Protein AF-A0A6P8J4V9-F1 (afdb_monomer)

Structure (mmCIF, N/CA/C/O backbone):
data_AF-A0A6P8J4V9-F1
#
_entry.id   AF-A0A6P8J4V9-F1
#
loop_
_atom_site.group_PDB
_atom_site.id
_atom_site.type_symbol
_atom_site.label_atom_id
_atom_site.label_alt_id
_atom_site.label_comp_id
_atom_site.label_asym_id
_atom_site.label_entity_id
_atom_site.label_seq_id
_atom_site.pdbx_PDB_ins_code
_atom_site.Cartn_x
_atom_site.Cartn_y
_atom_site.Cartn_z
_atom_site.occupancy
_atom_site.B_iso_or_equiv
_atom_site.auth_seq_id
_atom_site.auth_comp_id
_atom_site.auth_asym_id
_atom_site.auth_atom_id
_atom_site.pdbx_PDB_model_num
ATOM 1 N N . MET A 1 1 ? -13.349 6.737 -12.114 1.00 79.94 1 MET A N 1
ATOM 2 C CA . MET A 1 1 ? -12.744 5.686 -11.264 1.00 79.94 1 MET A CA 1
ATOM 3 C C . MET A 1 1 ? -12.509 6.189 -9.837 1.00 79.94 1 MET A C 1
ATOM 5 O O . MET A 1 1 ? -13.132 5.657 -8.925 1.00 79.94 1 MET A O 1
ATOM 9 N N . TRP A 1 2 ? -11.746 7.274 -9.652 1.00 88.50 2 TRP A N 1
ATOM 10 C CA . TRP A 1 2 ? -11.386 7.856 -8.345 1.00 88.50 2 TRP A CA 1
ATOM 11 C C . TRP A 1 2 ? -12.549 8.157 -7.395 1.00 88.50 2 TRP A C 1
ATOM 13 O O . TRP A 1 2 ? -12.466 7.834 -6.218 1.00 88.50 2 TRP A O 1
ATOM 23 N N . ARG A 1 3 ? -13.685 8.659 -7.902 1.00 89.50 3 ARG A N 1
ATOM 24 C CA . ARG A 1 3 ? -14.893 8.910 -7.090 1.00 89.50 3 ARG A CA 1
ATOM 25 C C . ARG A 1 3 ? -15.365 7.683 -6.295 1.00 89.50 3 ARG A C 1
ATOM 27 O O . ARG A 1 3 ? -15.733 7.822 -5.135 1.00 89.50 3 ARG A O 1
ATOM 34 N N . LYS A 1 4 ? -15.355 6.490 -6.908 1.00 90.00 4 LYS A N 1
ATOM 35 C CA . LYS A 1 4 ? -15.774 5.248 -6.234 1.00 90.00 4 LYS A CA 1
ATOM 36 C C . LYS A 1 4 ? -14.767 4.848 -5.157 1.00 90.00 4 LYS A C 1
ATOM 38 O O . LYS A 1 4 ? -15.170 4.568 -4.036 1.00 90.00 4 LYS A O 1
ATOM 43 N N . LEU A 1 5 ? -13.473 4.884 -5.484 1.00 88.38 5 LEU A N 1
ATOM 44 C CA . LEU A 1 5 ? -12.404 4.548 -4.542 1.00 88.38 5 LEU A CA 1
ATOM 45 C C . LEU A 1 5 ? -12.406 5.496 -3.335 1.00 88.38 5 LEU A C 1
ATOM 47 O O . LEU A 1 5 ? -12.353 5.036 -2.201 1.00 88.38 5 LEU A O 1
ATOM 51 N N . ARG A 1 6 ? -12.578 6.801 -3.575 1.00 89.44 6 ARG A N 1
ATOM 52 C CA . ARG A 1 6 ? -12.724 7.816 -2.526 1.00 89.44 6 ARG A CA 1
ATOM 53 C C . ARG A 1 6 ? -13.935 7.548 -1.642 1.00 89.44 6 ARG A C 1
ATOM 55 O O . ARG A 1 6 ? -13.803 7.554 -0.427 1.00 89.44 6 ARG A O 1
ATOM 62 N N . SER A 1 7 ? -15.090 7.252 -2.239 1.00 90.19 7 SER A N 1
ATOM 63 C CA . SER A 1 7 ? -16.304 6.918 -1.487 1.00 90.19 7 SER A CA 1
ATOM 64 C C . SER A 1 7 ? -16.106 5.712 -0.566 1.00 90.19 7 SER A C 1
ATOM 66 O O . SER A 1 7 ? -16.567 5.746 0.571 1.00 90.19 7 SER A O 1
ATOM 68 N N . VAL A 1 8 ? -15.435 4.659 -1.045 1.00 89.75 8 VAL A N 1
ATOM 69 C CA . VAL A 1 8 ? -15.139 3.466 -0.237 1.00 89.75 8 VAL A CA 1
ATOM 70 C C . VAL A 1 8 ? -14.150 3.807 0.871 1.00 89.75 8 VAL A C 1
ATOM 72 O O . VAL A 1 8 ? -14.443 3.541 2.033 1.00 89.75 8 VAL A O 1
ATOM 75 N N . TYR A 1 9 ? -13.026 4.445 0.535 1.00 88.31 9 TYR A N 1
ATOM 76 C CA . TYR A 1 9 ? -12.002 4.821 1.509 1.00 88.31 9 TYR A CA 1
ATOM 77 C C . TYR A 1 9 ? -12.596 5.670 2.640 1.00 88.31 9 TYR A C 1
ATOM 79 O O . TYR A 1 9 ? -12.481 5.299 3.802 1.00 88.31 9 TYR A O 1
ATOM 87 N N . THR A 1 10 ? -13.335 6.734 2.306 1.00 88.44 10 THR A N 1
ATOM 88 C CA . THR A 1 10 ? -13.993 7.600 3.295 1.00 88.44 10 THR A CA 1
ATOM 89 C C . THR A 1 10 ? -15.018 6.849 4.148 1.00 88.44 10 THR A C 1
ATOM 91 O O . THR A 1 10 ? -15.082 7.067 5.354 1.00 88.44 10 THR A O 1
ATOM 94 N N . ALA A 1 11 ? -15.814 5.948 3.564 1.00 91.00 11 ALA A N 1
ATOM 95 C CA . ALA A 1 11 ? -16.787 5.168 4.329 1.00 91.00 11 ALA A CA 1
ATOM 96 C C . ALA A 1 11 ? -16.116 4.229 5.347 1.00 91.00 11 ALA A C 1
ATOM 98 O O . ALA A 1 11 ? -16.629 4.061 6.453 1.00 91.00 11 ALA A O 1
ATOM 99 N N . VAL A 1 12 ? -14.975 3.638 4.984 1.00 89.06 12 VAL A N 1
ATOM 100 C CA . VAL A 1 12 ? -14.186 2.761 5.862 1.00 89.06 12 VAL A CA 1
ATOM 101 C C . VAL A 1 12 ? -13.524 3.578 6.975 1.00 89.06 12 VAL A C 1
ATOM 103 O O . VAL A 1 12 ? -13.714 3.266 8.152 1.00 89.06 12 VAL A O 1
ATOM 106 N N . THR A 1 13 ? -12.847 4.678 6.634 1.00 87.00 13 THR A N 1
ATOM 107 C CA . THR A 1 13 ? -12.169 5.527 7.625 1.00 87.00 13 THR A CA 1
ATOM 108 C C . THR A 1 13 ? -13.145 6.194 8.592 1.00 87.00 13 THR A C 1
ATOM 110 O O . THR A 1 13 ? -12.861 6.265 9.783 1.00 87.00 13 THR A O 1
ATOM 113 N N . ASN A 1 14 ? -14.328 6.618 8.129 1.00 89.62 14 ASN A N 1
ATOM 114 C CA . ASN A 1 14 ? -15.360 7.210 8.994 1.00 89.62 14 ASN A CA 1
ATOM 115 C C . ASN A 1 14 ? -15.936 6.211 10.008 1.00 89.62 14 ASN A C 1
ATOM 117 O O . ASN A 1 14 ? -16.496 6.619 11.020 1.00 89.62 14 ASN A O 1
ATOM 121 N N . ARG A 1 15 ? -15.801 4.904 9.752 1.00 89.62 15 ARG A N 1
ATOM 122 C CA . ARG A 1 15 ? -16.160 3.839 10.702 1.00 89.62 15 ARG A CA 1
ATOM 123 C C . ARG A 1 15 ? -15.015 3.498 11.664 1.00 89.62 15 ARG A C 1
ATOM 125 O O . ARG A 1 15 ? -15.127 2.537 12.420 1.00 89.62 15 ARG A O 1
ATOM 132 N N . GLY A 1 16 ? -13.912 4.247 11.616 1.00 84.94 16 GLY A N 1
ATOM 133 C CA . GLY A 1 16 ? -12.703 3.987 12.395 1.00 84.94 16 GLY A CA 1
ATOM 134 C C . GLY A 1 16 ? -11.936 2.747 11.939 1.00 84.94 16 GLY A C 1
ATOM 135 O O . GLY A 1 16 ? -11.030 2.311 12.640 1.00 84.94 16 GLY A O 1
ATOM 136 N N . ILE A 1 17 ? -12.288 2.159 10.792 1.00 85.75 17 ILE A N 1
ATOM 137 C CA . ILE A 1 17 ? -11.615 0.969 10.277 1.00 85.75 17 ILE A CA 1
ATOM 138 C C . ILE A 1 17 ? -10.332 1.425 9.568 1.00 85.75 17 ILE A C 1
ATOM 140 O O . ILE A 1 17 ? -10.407 2.253 8.654 1.00 85.75 17 ILE A O 1
ATOM 144 N N . PRO A 1 18 ? -9.155 0.898 9.939 1.00 81.69 18 PRO A N 1
ATOM 145 C CA . PRO A 1 18 ? -7.923 1.223 9.238 1.00 81.69 18 PRO A CA 1
ATOM 146 C C . PRO A 1 18 ? -7.950 0.711 7.791 1.00 81.69 18 PRO A C 1
ATOM 148 O O . PRO A 1 18 ? -8.173 -0.474 7.549 1.00 81.69 18 PRO A O 1
ATOM 151 N N . ALA A 1 19 ? -7.691 1.593 6.824 1.00 84.75 19 ALA A N 1
ATOM 152 C CA . ALA A 1 19 ? -7.644 1.255 5.403 1.00 84.75 19 ALA A CA 1
ATOM 153 C C . ALA A 1 19 ? -6.217 1.394 4.859 1.0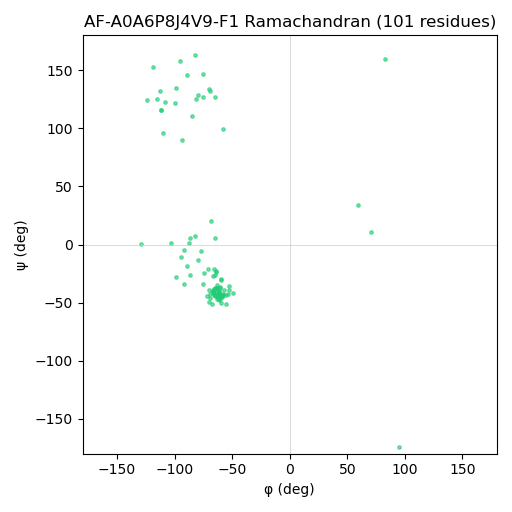0 84.75 19 ALA A C 1
ATOM 155 O O . ALA A 1 19 ? -5.565 2.411 5.084 1.00 84.75 19 ALA A O 1
ATOM 156 N N . LYS A 1 20 ? -5.742 0.386 4.118 1.00 86.62 20 LYS A N 1
ATOM 157 C CA . LYS A 1 20 ? -4.455 0.400 3.404 1.00 86.62 20 LYS A CA 1
ATOM 158 C C . LYS A 1 20 ? -4.686 0.249 1.901 1.00 86.62 20 LYS A C 1
ATOM 160 O O . LYS A 1 20 ? -5.684 -0.330 1.477 1.00 86.62 20 LYS A O 1
ATOM 165 N N . ILE A 1 21 ? -3.771 0.780 1.099 1.00 88.50 21 ILE A N 1
ATOM 166 C CA . ILE A 1 21 ? -3.847 0.790 -0.363 1.00 88.50 21 ILE A CA 1
ATOM 167 C C . ILE A 1 21 ? -2.706 -0.058 -0.914 1.00 88.50 21 ILE A C 1
ATOM 169 O O . ILE A 1 21 ? -1.537 0.200 -0.635 1.00 88.50 21 ILE A O 1
ATOM 173 N N . LEU A 1 22 ? -3.047 -1.044 -1.739 1.00 88.06 22 LEU A N 1
ATOM 174 C CA . LEU A 1 22 ? -2.076 -1.884 -2.430 1.00 88.06 22 LEU A CA 1
ATOM 175 C C . LEU A 1 22 ? -1.909 -1.386 -3.868 1.00 88.06 22 LEU A C 1
ATOM 177 O O . LEU A 1 22 ? -2.883 -1.310 -4.621 1.00 88.06 22 LEU A O 1
ATOM 181 N N . LEU A 1 23 ? -0.682 -1.033 -4.250 1.00 87.75 23 LEU A N 1
ATOM 182 C CA . LEU A 1 23 ? -0.336 -0.619 -5.610 1.00 87.75 23 LEU A CA 1
ATOM 183 C C . LEU A 1 23 ? 0.148 -1.848 -6.374 1.00 87.75 23 LEU A C 1
ATOM 185 O O . LEU A 1 23 ? 1.326 -2.187 -6.335 1.00 87.75 23 LEU A O 1
ATOM 189 N N . MET A 1 24 ? -0.785 -2.534 -7.022 1.00 83.75 24 MET A N 1
ATOM 190 C CA . MET A 1 24 ? -0.499 -3.733 -7.812 1.00 83.75 24 MET A CA 1
ATOM 191 C C . MET A 1 24 ? -0.005 -3.381 -9.218 1.00 83.75 24 MET A C 1
ATOM 193 O O . MET A 1 24 ? -0.249 -2.276 -9.709 1.00 83.75 24 MET A O 1
ATOM 197 N N . LYS A 1 25 ? 0.612 -4.361 -9.893 1.00 77.75 25 LYS A N 1
ATOM 198 C CA . LYS A 1 25 ? 1.161 -4.232 -11.259 1.00 77.75 25 LYS A CA 1
ATOM 199 C C . LYS A 1 25 ? 2.233 -3.148 -11.381 1.00 77.75 25 LYS A C 1
ATOM 201 O O . LYS A 1 25 ? 2.308 -2.449 -12.394 1.00 77.75 25 LYS A O 1
ATOM 206 N N . ILE A 1 26 ? 3.030 -2.947 -10.331 1.00 78.75 26 ILE A N 1
ATOM 207 C CA . ILE A 1 26 ? 4.047 -1.892 -10.347 1.00 78.75 26 ILE A CA 1
ATOM 208 C C . ILE A 1 26 ? 5.218 -2.211 -11.285 1.00 78.75 26 ILE A C 1
ATOM 210 O O . ILE A 1 26 ? 5.877 -1.299 -11.783 1.00 78.75 26 ILE A O 1
ATOM 214 N N . ASP A 1 27 ? 5.395 -3.492 -11.598 1.00 74.94 27 ASP A N 1
ATOM 215 C CA . ASP A 1 27 ? 6.223 -4.035 -12.677 1.00 74.94 27 ASP A CA 1
ATOM 216 C C . ASP A 1 27 ? 5.960 -3.343 -14.027 1.00 74.94 27 ASP A C 1
ATOM 218 O O . ASP A 1 27 ? 6.910 -2.922 -14.681 1.00 74.94 27 ASP A O 1
ATOM 222 N N . LEU A 1 28 ? 4.701 -3.060 -14.390 1.00 75.38 28 LEU A N 1
ATOM 223 C CA . LEU A 1 28 ? 4.372 -2.341 -15.636 1.00 75.38 28 LEU A CA 1
ATOM 224 C C . LEU A 1 28 ? 4.908 -0.900 -15.682 1.00 75.38 28 LEU A C 1
ATOM 226 O O . LEU A 1 28 ? 5.058 -0.316 -16.754 1.00 75.38 28 LEU A O 1
ATOM 230 N N . VAL A 1 29 ? 5.157 -0.295 -14.521 1.00 75.19 29 VAL A N 1
ATOM 231 C CA . VAL A 1 29 ? 5.642 1.088 -14.400 1.00 75.19 29 VAL A CA 1
ATOM 232 C C . VAL A 1 29 ? 7.174 1.132 -14.347 1.00 75.19 29 VAL A C 1
ATOM 234 O O . VAL A 1 29 ? 7.799 2.086 -14.833 1.00 75.19 29 VAL A O 1
ATOM 237 N N . LEU A 1 30 ? 7.779 0.111 -13.743 1.00 74.31 30 LEU A N 1
ATOM 238 C CA . LEU A 1 30 ? 9.198 0.047 -13.405 1.00 74.31 30 LEU A CA 1
ATOM 239 C C . LEU A 1 30 ? 10.042 -0.750 -14.407 1.00 74.31 30 LEU A C 1
ATOM 241 O O . LEU A 1 30 ? 11.204 -0.400 -14.605 1.00 74.31 30 LEU A O 1
ATOM 245 N N . GLY A 1 31 ? 9.444 -1.724 -15.094 1.00 68.31 31 GLY A N 1
ATOM 246 C CA . GLY A 1 31 ? 10.155 -2.767 -15.831 1.00 68.31 31 GLY A CA 1
ATOM 247 C C . GLY A 1 31 ? 10.587 -3.915 -14.910 1.00 68.31 31 GLY A C 1
ATOM 248 O O . GLY A 1 31 ? 10.690 -3.745 -13.694 1.00 68.31 31 GLY A O 1
ATOM 249 N N . ASP A 1 32 ? 10.849 -5.087 -15.492 1.00 67.19 32 ASP A N 1
ATOM 250 C CA . ASP A 1 32 ? 11.055 -6.336 -14.736 1.00 67.19 32 ASP A CA 1
ATOM 251 C C . ASP A 1 32 ? 12.311 -6.325 -13.844 1.00 67.19 32 ASP A C 1
ATOM 253 O O . ASP A 1 32 ? 12.336 -6.971 -12.794 1.00 67.19 32 ASP A O 1
ATOM 257 N N . ASN A 1 33 ? 13.316 -5.521 -14.211 1.00 67.44 33 ASN A N 1
ATOM 258 C CA . ASN A 1 33 ? 14.656 -5.517 -13.611 1.00 67.44 33 ASN A CA 1
ATOM 259 C C . ASN A 1 33 ? 14.817 -4.619 -12.370 1.00 67.44 33 ASN A C 1
ATOM 261 O O . ASN A 1 33 ? 15.924 -4.508 -11.844 1.00 67.44 33 ASN A O 1
ATOM 265 N N . GLU A 1 34 ? 13.768 -3.932 -11.910 1.00 7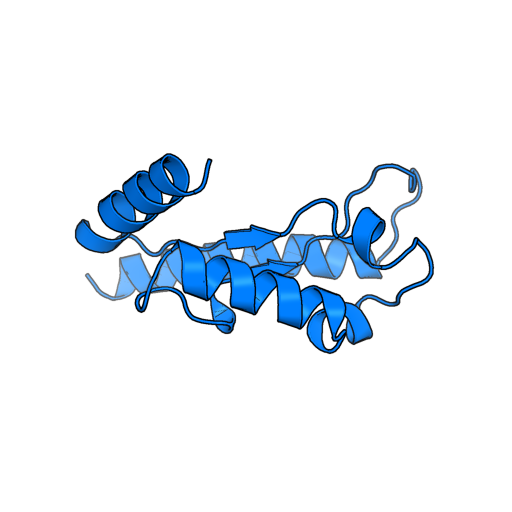2.00 34 GLU A N 1
ATOM 266 C CA . GLU A 1 34 ? 13.865 -3.120 -10.688 1.00 72.00 34 GLU A CA 1
ATOM 267 C C . GLU A 1 34 ? 13.874 -4.003 -9.436 1.00 72.00 34 GLU A C 1
ATOM 269 O O . GLU A 1 34 ? 12.988 -4.848 -9.238 1.00 72.00 34 GLU A O 1
ATOM 274 N N . SER A 1 35 ? 14.888 -3.786 -8.591 1.00 69.25 35 SER A N 1
ATOM 275 C CA . SER A 1 35 ? 15.052 -4.507 -7.334 1.00 69.25 35 SER A CA 1
ATOM 276 C C . SER A 1 35 ? 14.066 -4.001 -6.291 1.00 69.25 35 SER A C 1
ATOM 278 O O . SER A 1 35 ? 13.723 -2.818 -6.219 1.00 69.25 35 SER A O 1
ATOM 280 N N . ILE A 1 36 ? 13.615 -4.912 -5.440 1.00 65.62 36 ILE A N 1
ATOM 281 C CA . ILE A 1 36 ? 12.534 -4.666 -4.486 1.00 65.62 36 ILE A CA 1
ATOM 282 C C . ILE A 1 36 ? 12.878 -3.588 -3.459 1.00 65.62 36 ILE A C 1
ATOM 284 O O . ILE A 1 36 ? 12.044 -2.732 -3.151 1.00 65.62 36 ILE A O 1
ATOM 288 N N . GLU A 1 37 ? 14.132 -3.548 -3.016 1.00 68.19 37 GLU A N 1
ATOM 289 C CA . GLU A 1 37 ? 14.643 -2.504 -2.125 1.00 68.19 37 GLU A CA 1
ATOM 290 C C . GLU A 1 37 ? 14.529 -1.094 -2.730 1.00 68.19 37 GLU A C 1
ATOM 292 O O . GLU A 1 37 ? 14.344 -0.102 -2.013 1.00 68.19 37 GLU A O 1
ATOM 297 N N . ASN A 1 38 ? 14.600 -0.993 -4.060 1.00 75.94 38 ASN A N 1
ATOM 298 C CA . ASN A 1 38 ? 14.551 0.274 -4.778 1.00 75.94 38 ASN A CA 1
ATOM 299 C C . ASN A 1 38 ? 13.126 0.703 -5.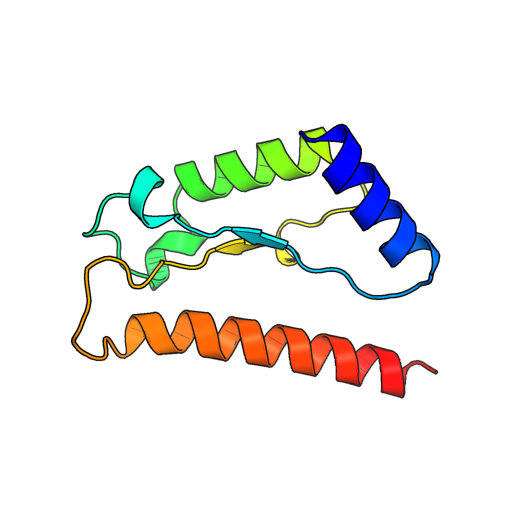139 1.00 75.94 38 ASN A C 1
ATOM 301 O O . ASN A 1 38 ? 12.896 1.901 -5.320 1.00 75.94 38 ASN A O 1
ATOM 305 N N . ILE A 1 39 ? 12.142 -0.207 -5.142 1.00 76.06 39 ILE A N 1
ATOM 306 C CA . ILE A 1 39 ? 10.735 0.102 -5.465 1.00 76.06 39 ILE A CA 1
ATOM 307 C C . ILE A 1 39 ? 10.188 1.215 -4.563 1.00 76.06 39 ILE A C 1
ATOM 309 O O . ILE A 1 39 ? 9.551 2.154 -5.043 1.00 76.06 39 ILE A O 1
ATOM 313 N N . HIS A 1 40 ? 10.479 1.167 -3.261 1.00 70.38 40 HIS A N 1
ATOM 314 C CA . HIS A 1 40 ? 10.034 2.194 -2.314 1.00 70.38 40 HIS A CA 1
ATOM 315 C C . HIS A 1 40 ? 10.687 3.566 -2.545 1.00 70.38 40 HIS A C 1
ATOM 317 O O . HIS A 1 40 ? 10.085 4.590 -2.221 1.00 70.38 40 HIS A O 1
ATOM 323 N N . LYS A 1 41 ? 11.901 3.594 -3.109 1.00 76.56 41 LYS A N 1
ATOM 324 C CA . LYS A 1 41 ? 12.671 4.816 -3.402 1.00 76.56 41 LYS A CA 1
ATOM 325 C C . LYS A 1 41 ? 12.459 5.312 -4.837 1.00 76.56 41 LYS A C 1
ATOM 327 O O . LYS A 1 41 ? 12.864 6.428 -5.170 1.00 76.56 41 LYS A O 1
ATOM 332 N N . ASN A 1 42 ? 11.823 4.511 -5.690 1.00 85.25 42 ASN A N 1
ATOM 333 C CA . ASN A 1 42 ? 11.690 4.810 -7.103 1.00 85.25 42 ASN A CA 1
ATOM 334 C C . ASN A 1 42 ? 10.753 6.010 -7.344 1.00 85.25 42 ASN A C 1
ATOM 336 O O . ASN A 1 42 ? 9.632 6.097 -6.832 1.00 85.25 42 ASN A O 1
ATOM 340 N N . LYS A 1 43 ? 11.212 6.950 -8.180 1.00 86.00 43 LYS A N 1
ATOM 341 C CA . LYS A 1 43 ? 10.505 8.205 -8.479 1.00 86.00 43 LYS A CA 1
ATOM 342 C C . LYS A 1 43 ? 9.125 7.982 -9.102 1.00 86.00 43 LYS A C 1
ATOM 344 O O . LYS A 1 43 ? 8.202 8.734 -8.793 1.00 86.00 43 LYS A O 1
ATOM 349 N N . LYS A 1 44 ? 8.964 6.961 -9.950 1.00 87.50 44 LYS A N 1
ATOM 350 C CA . LYS A 1 44 ? 7.683 6.651 -10.601 1.00 87.50 44 LYS A CA 1
ATOM 351 C C . LYS A 1 44 ? 6.662 6.137 -9.586 1.00 87.50 44 LYS A C 1
ATOM 353 O O . LYS A 1 44 ? 5.522 6.593 -9.590 1.00 87.50 44 LYS A O 1
ATOM 358 N N . VAL A 1 45 ? 7.082 5.268 -8.663 1.00 86.88 45 VAL A N 1
ATOM 359 C CA . VAL A 1 45 ? 6.232 4.783 -7.558 1.00 86.88 45 VAL A CA 1
ATOM 360 C C . VAL A 1 45 ? 5.798 5.938 -6.667 1.00 86.88 45 VAL A C 1
ATOM 362 O O . VAL A 1 45 ? 4.617 6.073 -6.347 1.00 86.88 45 VAL A O 1
ATOM 365 N N . ARG A 1 46 ? 6.738 6.821 -6.319 1.00 87.81 46 ARG A N 1
ATOM 366 C CA . ARG A 1 46 ? 6.441 8.017 -5.526 1.00 87.81 46 ARG A CA 1
ATOM 367 C C . ARG A 1 46 ? 5.450 8.944 -6.230 1.00 87.81 46 ARG A C 1
ATOM 369 O O . ARG A 1 46 ? 4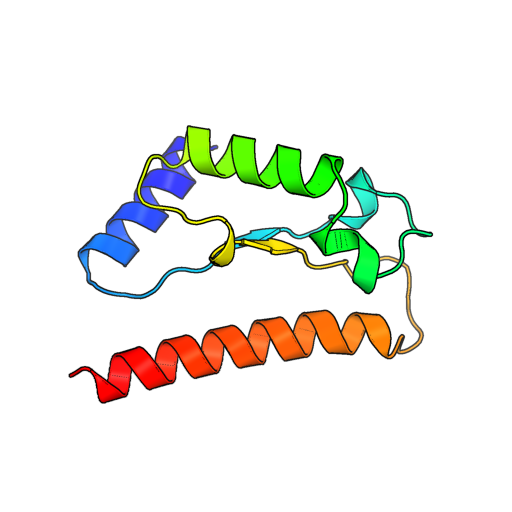.538 9.461 -5.592 1.00 87.81 46 ARG A O 1
ATOM 376 N N . HIS A 1 47 ? 5.581 9.108 -7.543 1.00 89.62 47 HIS A N 1
ATOM 377 C CA . HIS A 1 47 ? 4.633 9.884 -8.336 1.00 89.62 47 HIS A CA 1
ATOM 378 C C . HIS A 1 47 ? 3.224 9.271 -8.314 1.00 89.62 47 HIS A C 1
ATOM 380 O O . HIS A 1 47 ? 2.251 9.983 -8.076 1.00 89.62 47 HIS A O 1
ATOM 386 N N . VAL A 1 48 ? 3.100 7.947 -8.469 1.00 89.31 48 VAL A N 1
ATOM 387 C CA . VAL A 1 48 ? 1.805 7.248 -8.357 1.00 89.31 48 VAL A CA 1
ATOM 388 C C . VAL A 1 48 ? 1.171 7.479 -6.982 1.00 89.31 48 VAL A C 1
ATOM 390 O O . VAL A 1 48 ? -0.012 7.811 -6.901 1.00 89.31 48 VAL A O 1
ATOM 393 N N . LYS A 1 49 ? 1.957 7.380 -5.903 1.00 89.56 49 LYS A N 1
ATOM 394 C CA . LYS A 1 49 ? 1.491 7.678 -4.540 1.00 89.56 49 LYS A CA 1
ATOM 395 C C . LYS A 1 49 ? 0.958 9.108 -4.403 1.00 89.56 49 LYS A C 1
ATOM 397 O O . LYS A 1 49 ? -0.110 9.306 -3.831 1.00 89.56 49 LYS A O 1
ATOM 402 N N . GLN A 1 50 ? 1.657 10.091 -4.969 1.00 89.69 50 GLN A N 1
ATOM 403 C CA . GLN A 1 50 ? 1.226 11.496 -4.957 1.00 89.69 50 GLN A CA 1
ATOM 404 C C . GLN A 1 50 ? -0.085 11.709 -5.723 1.00 89.69 50 GLN A C 1
ATOM 406 O O . GLN A 1 50 ? -0.959 12.437 -5.252 1.00 89.69 50 GLN A O 1
ATOM 411 N N . VAL A 1 51 ? -0.250 11.058 -6.879 1.00 90.88 51 VAL A N 1
ATOM 412 C CA . VAL A 1 51 ? -1.506 11.106 -7.645 1.00 90.88 51 VAL A CA 1
ATOM 413 C C . VAL A 1 51 ? -2.653 10.530 -6.817 1.00 90.88 51 VAL A C 1
ATOM 415 O O . VAL A 1 51 ? -3.688 11.175 -6.678 1.00 90.88 51 VAL A O 1
ATOM 418 N N . ILE A 1 52 ? -2.462 9.364 -6.200 1.00 89.81 52 ILE A N 1
ATOM 419 C CA . ILE A 1 52 ? -3.486 8.731 -5.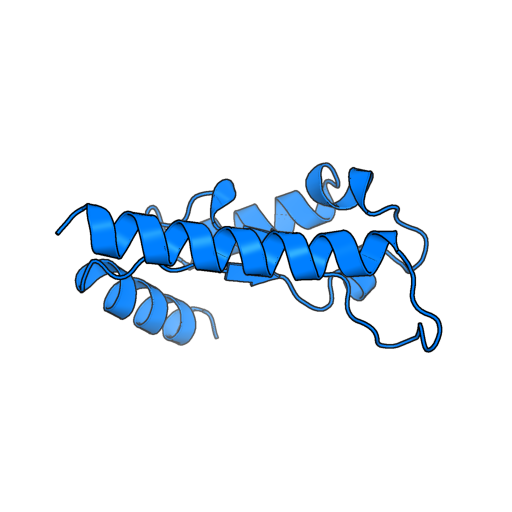356 1.00 89.81 52 ILE A CA 1
ATOM 420 C C . ILE A 1 52 ? -3.852 9.622 -4.167 1.00 89.81 52 ILE A C 1
ATOM 422 O O . ILE A 1 52 ? -5.035 9.807 -3.884 1.00 89.81 52 ILE A O 1
ATOM 426 N N . GLN A 1 53 ? -2.858 10.214 -3.503 1.00 89.81 53 GLN A N 1
ATOM 427 C CA . GLN A 1 53 ? -3.081 11.130 -2.387 1.00 89.81 53 GLN A CA 1
ATOM 428 C C . GLN A 1 53 ? -3.889 12.362 -2.820 1.00 89.81 53 GLN A C 1
ATOM 430 O O . GLN A 1 53 ? -4.827 12.760 -2.129 1.00 89.81 53 GLN A O 1
ATOM 435 N N . LYS A 1 54 ? -3.588 12.927 -3.995 1.00 89.94 54 LYS A N 1
ATOM 436 C CA . LYS A 1 54 ? -4.342 14.049 -4.570 1.00 89.94 54 LYS A CA 1
ATOM 437 C C . LYS A 1 54 ? -5.795 13.669 -4.877 1.00 89.94 54 LYS A C 1
ATOM 439 O O . LYS A 1 54 ? -6.702 14.441 -4.577 1.00 89.94 54 LYS A O 1
ATOM 444 N N . GLU A 1 55 ? -6.021 12.491 -5.453 1.00 90.31 55 GLU A N 1
ATOM 445 C CA . GLU A 1 55 ? -7.353 12.041 -5.876 1.00 90.31 55 GLU A CA 1
ATOM 446 C C . GLU A 1 55 ? -8.242 11.588 -4.702 1.00 90.31 55 GLU A C 1
ATOM 448 O O . GLU A 1 55 ? -9.462 11.786 -4.725 1.00 90.31 55 GLU A O 1
ATOM 453 N N . LEU A 1 56 ? -7.654 10.991 -3.659 1.00 86.62 56 LEU A N 1
ATOM 454 C CA . LEU A 1 56 ? -8.375 10.537 -2.463 1.00 86.62 56 LEU A CA 1
ATOM 455 C C . LEU A 1 56 ? -8.527 11.636 -1.397 1.00 86.62 56 LEU A C 1
ATOM 457 O O . LEU A 1 56 ? -9.518 11.633 -0.659 1.00 86.62 56 LEU A O 1
ATOM 461 N N . GLY A 1 57 ? -7.617 12.614 -1.368 1.00 80.88 57 GLY A N 1
ATOM 462 C CA . GLY A 1 57 ? -7.620 13.755 -0.450 1.00 80.88 57 GLY A CA 1
ATOM 463 C C . GLY A 1 57 ? -6.766 13.549 0.810 1.00 80.88 57 GLY A C 1
ATOM 464 O O . GLY A 1 57 ? -6.083 12.541 0.971 1.00 80.88 57 GLY A O 1
ATOM 465 N N . CYS A 1 58 ? -6.827 14.518 1.732 1.00 64.69 58 CYS A N 1
ATOM 466 C CA . CYS A 1 58 ? -5.906 14.705 2.868 1.00 64.69 58 CYS A CA 1
ATOM 467 C C . CYS A 1 58 ? -5.887 13.596 3.948 1.00 64.69 58 CYS A C 1
ATOM 469 O O . CYS A 1 58 ? -5.232 13.771 4.968 1.00 64.69 58 CYS A O 1
ATOM 471 N N . GLY A 1 59 ? -6.608 12.487 3.762 1.00 72.69 59 GLY A N 1
ATOM 472 C CA . GLY A 1 59 ? -6.706 11.386 4.731 1.00 72.69 59 GLY A CA 1
ATOM 473 C C . GLY A 1 59 ? -5.871 10.146 4.393 1.00 72.69 59 GLY A C 1
ATOM 474 O O . GLY A 1 59 ? -5.962 9.151 5.106 1.00 72.69 59 GLY A O 1
ATOM 475 N N . VAL A 1 60 ? -5.112 10.165 3.293 1.00 83.00 60 VAL A N 1
ATOM 476 C CA . VAL A 1 60 ? -4.222 9.064 2.887 1.00 83.00 60 VAL A CA 1
ATOM 477 C C . VAL A 1 60 ? -2.779 9.496 3.107 1.00 83.00 60 VAL A C 1
ATOM 479 O O . VAL A 1 60 ? -2.346 10.500 2.532 1.00 83.00 60 VAL A O 1
ATOM 482 N N . ASN A 1 61 ? -2.021 8.735 3.898 1.00 83.38 61 ASN A N 1
ATOM 483 C CA . ASN A 1 61 ? -0.596 8.991 4.089 1.00 83.38 61 ASN A CA 1
ATOM 484 C C . ASN A 1 61 ? 0.252 8.133 3.149 1.00 83.38 61 ASN A C 1
ATOM 486 O O . ASN A 1 61 ? -0.150 7.060 2.699 1.00 83.38 61 ASN A O 1
ATOM 490 N N . GLU A 1 62 ? 1.487 8.569 2.898 1.00 77.50 62 GLU A N 1
ATOM 491 C CA . GLU A 1 62 ? 2.434 7.830 2.052 1.00 77.50 62 GLU A CA 1
ATOM 492 C C . GLU A 1 62 ? 2.736 6.414 2.585 1.00 77.50 62 GLU A C 1
ATOM 494 O O . GLU A 1 62 ? 2.963 5.484 1.800 1.00 77.50 62 GLU A O 1
ATOM 499 N N . GLY A 1 63 ? 2.685 6.252 3.913 1.00 81.31 63 GLY A N 1
ATOM 500 C CA . GLY A 1 63 ? 2.847 4.982 4.626 1.00 81.31 63 GLY A CA 1
ATOM 501 C C . GLY A 1 63 ? 1.620 4.064 4.602 1.00 81.31 63 GLY A C 1
ATOM 502 O O . GLY A 1 63 ? 1.708 2.934 5.074 1.00 81.31 63 GLY A O 1
ATOM 503 N N . ASP A 1 64 ? 0.491 4.513 4.049 1.00 83.94 64 ASP A N 1
ATOM 504 C CA . ASP A 1 64 ? -0.704 3.681 3.856 1.00 83.94 64 ASP A CA 1
ATOM 505 C C . ASP A 1 64 ? -0.724 2.997 2.480 1.00 83.94 64 ASP A C 1
ATOM 507 O O . ASP A 1 64 ? -1.617 2.197 2.205 1.00 83.94 64 ASP A O 1
ATOM 511 N N . MET A 1 65 ? 0.257 3.301 1.621 1.00 88.62 65 MET A N 1
ATOM 512 C CA . MET A 1 65 ? 0.365 2.800 0.251 1.00 88.62 65 MET A CA 1
ATOM 513 C C . MET A 1 65 ? 1.551 1.846 0.095 1.00 88.62 65 MET A C 1
ATOM 515 O O . MET A 1 65 ? 2.714 2.260 0.184 1.00 88.62 65 MET A O 1
ATOM 519 N N . PHE A 1 66 ? 1.259 0.588 -0.218 1.00 85.88 66 PHE A N 1
ATOM 520 C CA . PHE A 1 66 ? 2.253 -0.473 -0.355 1.00 85.88 66 PHE A CA 1
ATOM 521 C C . PHE A 1 66 ? 2.365 -0.915 -1.811 1.00 85.88 66 PHE A C 1
ATOM 523 O O . PHE A 1 66 ? 1.379 -1.392 -2.375 1.00 85.88 66 PHE A O 1
ATOM 530 N N . PRO A 1 67 ? 3.528 -0.721 -2.451 1.00 84.38 67 PRO A N 1
ATOM 531 C CA . PRO A 1 67 ? 3.765 -1.268 -3.772 1.00 84.38 67 PRO A CA 1
ATOM 532 C C . PRO A 1 67 ? 3.898 -2.789 -3.708 1.00 84.38 67 PRO A C 1
ATOM 534 O O . PRO A 1 67 ? 4.608 -3.312 -2.857 1.00 84.38 67 PRO A O 1
ATOM 537 N N . ILE A 1 68 ? 3.216 -3.478 -4.620 1.00 79.88 68 ILE A N 1
ATOM 538 C CA . ILE A 1 68 ? 3.281 -4.930 -4.782 1.00 79.88 68 ILE A CA 1
ATOM 539 C C . ILE A 1 68 ? 3.682 -5.223 -6.229 1.00 79.88 68 ILE A C 1
ATOM 541 O O . ILE A 1 68 ? 3.028 -4.767 -7.175 1.00 79.88 68 ILE A O 1
ATOM 545 N N . LYS A 1 69 ? 4.766 -5.983 -6.394 1.00 72.25 69 LYS A N 1
ATOM 546 C CA . LYS A 1 69 ? 5.189 -6.542 -7.683 1.00 72.25 69 LYS A CA 1
ATOM 547 C C . LYS A 1 69 ? 4.340 -7.788 -7.962 1.00 72.25 69 LYS A C 1
ATOM 549 O O . LYS A 1 69 ? 4.167 -8.618 -7.073 1.00 72.25 69 LYS A O 1
ATO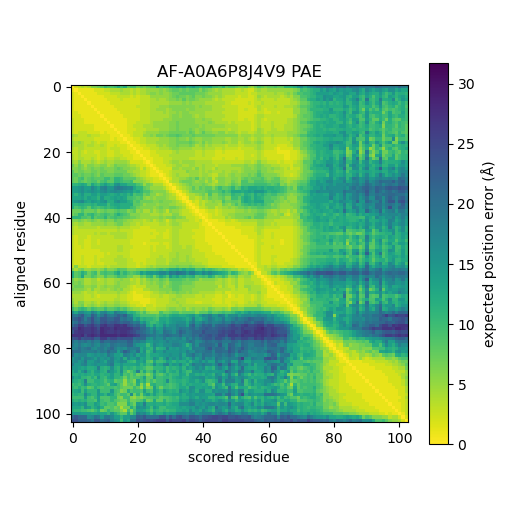M 554 N N . ASN A 1 70 ? 3.731 -7.883 -9.145 1.00 65.62 70 ASN A N 1
ATOM 555 C CA . ASN A 1 70 ? 2.826 -8.991 -9.463 1.00 65.62 70 ASN A CA 1
ATOM 556 C C . ASN A 1 70 ? 3.571 -10.191 -10.080 1.00 65.62 70 ASN A C 1
ATOM 558 O O . ASN A 1 70 ? 4.463 -10.022 -10.903 1.00 65.62 70 ASN A O 1
ATOM 562 N N . TYR A 1 71 ? 3.111 -11.409 -9.773 1.00 54.41 71 TYR A N 1
ATOM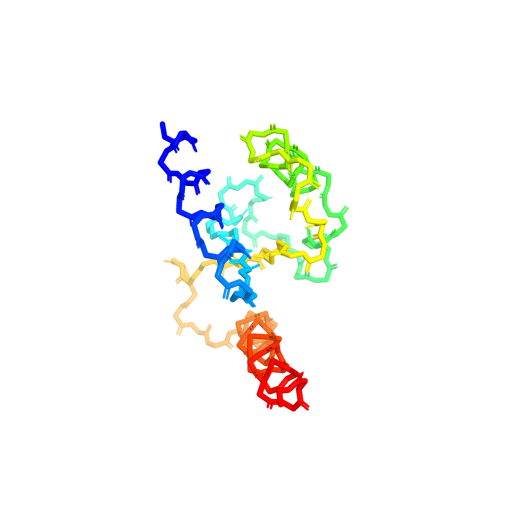 563 C CA . TYR A 1 71 ? 3.662 -12.707 -10.208 1.00 54.41 71 TYR A CA 1
ATOM 564 C C . TYR A 1 71 ? 3.517 -13.048 -11.710 1.00 54.41 71 TYR A C 1
ATOM 566 O O . TYR A 1 71 ? 3.570 -14.216 -12.076 1.00 54.41 71 TYR A O 1
ATOM 574 N N . VAL A 1 72 ? 3.295 -12.088 -12.615 1.00 52.47 72 VAL A N 1
ATOM 575 C CA . VAL A 1 72 ? 2.830 -12.403 -13.988 1.00 52.47 72 VAL A CA 1
ATOM 576 C C . VAL A 1 72 ? 3.845 -13.227 -14.805 1.00 52.47 72 VAL A C 1
ATOM 578 O O . VAL A 1 72 ? 3.435 -13.953 -15.709 1.00 52.47 72 VAL A O 1
ATOM 581 N N . HIS A 1 73 ? 5.137 -13.192 -14.456 1.00 51.72 73 HIS A N 1
ATOM 582 C CA . HIS A 1 73 ? 6.195 -13.902 -15.192 1.00 51.72 73 HIS A CA 1
ATOM 583 C C . HIS A 1 73 ? 7.130 -14.784 -14.344 1.00 51.72 73 HIS A C 1
ATOM 585 O O . HIS A 1 73 ? 8.002 -15.439 -14.908 1.00 51.72 73 HIS A O 1
ATOM 591 N N . HIS A 1 74 ? 6.941 -14.867 -13.024 1.00 50.78 74 HIS A N 1
ATOM 592 C CA . HIS A 1 74 ? 7.814 -15.648 -12.140 1.00 50.78 74 HIS A CA 1
ATOM 593 C C . HIS A 1 74 ? 7.068 -16.876 -11.609 1.00 50.78 74 HIS A C 1
ATOM 595 O O . HIS A 1 74 ? 6.298 -16.794 -10.657 1.00 50.78 74 HIS A O 1
ATOM 601 N N . VAL A 1 75 ? 7.272 -18.011 -12.286 1.00 49.62 75 VAL A N 1
ATOM 602 C CA . VAL A 1 75 ? 6.828 -19.351 -11.848 1.00 49.62 75 VAL A CA 1
ATOM 603 C C . VAL A 1 75 ? 7.785 -19.929 -10.789 1.00 49.62 75 VAL A C 1
ATOM 605 O O . VAL A 1 75 ? 7.439 -20.878 -10.091 1.00 49.62 75 VAL A O 1
ATOM 608 N N . GLU A 1 76 ? 8.965 -19.329 -10.617 1.00 51.88 76 GLU A N 1
ATOM 609 C CA . GLU A 1 76 ? 9.922 -19.670 -9.564 1.00 51.88 76 GLU A CA 1
ATOM 610 C C . GLU A 1 76 ? 9.809 -18.685 -8.395 1.00 51.88 76 GLU A C 1
ATOM 612 O O . GLU A 1 76 ? 9.719 -17.474 -8.596 1.00 51.88 76 GLU A O 1
ATOM 617 N N . PHE A 1 77 ? 9.789 -19.232 -7.177 1.00 53.06 77 PHE A N 1
ATOM 618 C CA . PHE A 1 77 ? 9.758 -18.504 -5.909 1.00 53.06 77 PHE A CA 1
ATOM 619 C C . PHE A 1 77 ? 10.968 -17.564 -5.802 1.00 53.06 77 PHE A C 1
ATOM 621 O O . PHE A 1 77 ? 12.073 -17.990 -5.470 1.00 53.06 77 PHE A O 1
ATOM 628 N N . ASP A 1 78 ? 10.755 -16.285 -6.097 1.00 61.50 78 ASP A N 1
ATOM 629 C CA . ASP A 1 78 ? 11.717 -15.222 -5.829 1.00 61.50 78 ASP A CA 1
ATOM 630 C C . ASP A 1 78 ? 11.526 -14.752 -4.379 1.00 61.50 78 ASP A C 1
ATOM 632 O O . ASP A 1 78 ? 10.501 -14.157 -4.029 1.00 61.50 78 ASP A O 1
ATOM 636 N N . VAL A 1 79 ? 12.519 -15.051 -3.534 1.00 61.09 79 VAL A N 1
ATOM 637 C CA . VAL A 1 79 ? 12.540 -14.752 -2.091 1.00 61.09 79 VAL A CA 1
ATOM 638 C C . VAL A 1 79 ? 12.256 -13.276 -1.824 1.00 61.09 79 VAL A C 1
ATOM 640 O O . VAL A 1 79 ? 11.564 -12.946 -0.859 1.00 61.09 79 VAL A O 1
ATOM 643 N N . ASP A 1 80 ? 12.727 -12.385 -2.692 1.00 61.03 80 ASP A N 1
ATOM 644 C CA . ASP A 1 80 ? 12.532 -10.955 -2.503 1.00 61.03 80 ASP A CA 1
ATOM 645 C C . ASP A 1 80 ? 11.052 -10.583 -2.715 1.00 61.03 80 ASP A C 1
ATOM 647 O O . ASP A 1 80 ? 10.490 -9.752 -1.989 1.00 61.03 80 ASP A O 1
ATOM 651 N N . MET A 1 81 ? 10.380 -11.200 -3.694 1.00 60.91 81 MET A N 1
ATOM 652 C CA . MET A 1 81 ? 8.957 -10.953 -3.968 1.00 60.91 81 MET A CA 1
ATOM 653 C C . MET A 1 81 ? 8.063 -11.449 -2.837 1.00 60.91 81 MET A C 1
ATOM 655 O O . MET A 1 81 ? 7.118 -10.750 -2.446 1.00 60.91 81 MET A O 1
ATOM 659 N N . ASP A 1 82 ? 8.398 -12.601 -2.263 1.00 64.19 82 ASP A N 1
ATOM 660 C CA . ASP A 1 82 ? 7.686 -13.135 -1.106 1.00 64.19 82 ASP A CA 1
ATOM 661 C C . ASP A 1 82 ? 7.829 -12.213 0.109 1.00 64.19 82 ASP A C 1
ATOM 663 O O . ASP A 1 82 ? 6.851 -12.011 0.832 1.00 64.19 82 ASP A O 1
ATOM 667 N N . ILE A 1 83 ? 8.980 -11.551 0.286 1.00 72.19 83 ILE A N 1
ATOM 668 C CA . ILE A 1 83 ? 9.157 -10.542 1.339 1.00 72.19 83 ILE A CA 1
ATOM 669 C C . ILE A 1 83 ? 8.140 -9.405 1.189 1.00 72.19 83 ILE A C 1
ATOM 671 O O . ILE A 1 83 ? 7.541 -9.02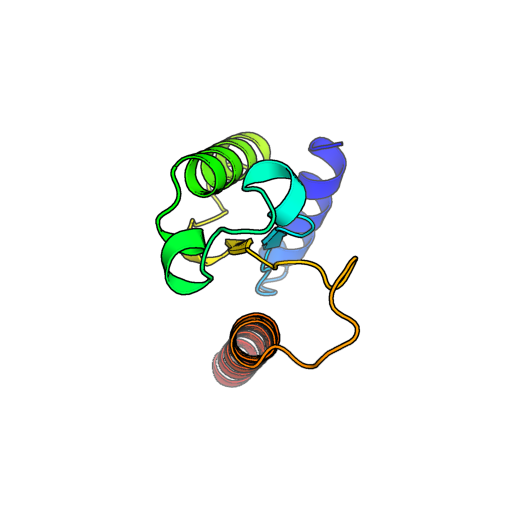5 2.189 1.00 72.19 83 ILE A O 1
ATOM 675 N N . LEU A 1 84 ? 7.867 -8.887 -0.016 1.00 70.38 84 LEU A N 1
ATOM 676 C CA . LEU A 1 84 ? 6.891 -7.795 -0.188 1.00 70.38 84 LEU A CA 1
ATOM 677 C C . LEU A 1 84 ? 5.459 -8.211 0.140 1.00 70.38 84 LEU A C 1
ATOM 679 O O . LEU A 1 84 ? 4.703 -7.438 0.745 1.00 70.38 84 LEU A O 1
ATOM 683 N N . LEU A 1 85 ? 5.064 -9.408 -0.292 1.00 75.31 85 LEU A N 1
ATOM 684 C CA . LEU A 1 85 ? 3.713 -9.904 -0.064 1.00 75.31 85 LEU A CA 1
ATOM 685 C C . LEU A 1 85 ? 3.509 -10.263 1.412 1.00 75.31 85 LEU A C 1
ATOM 687 O O . LEU A 1 85 ? 2.505 -9.859 2.008 1.00 75.31 85 LEU A O 1
ATOM 691 N N . LEU A 1 86 ? 4.482 -10.946 2.017 1.00 78.62 86 LEU A N 1
ATOM 692 C CA . LEU A 1 86 ? 4.466 -11.308 3.433 1.00 78.62 86 LEU A CA 1
ATOM 693 C C . LEU A 1 86 ? 4.572 -10.076 4.337 1.00 78.62 86 LEU A C 1
ATOM 695 O O . LEU A 1 86 ? 3.836 -9.990 5.316 1.00 78.62 86 LEU A O 1
ATOM 699 N N . ASP A 1 87 ? 5.398 -9.086 3.996 1.00 77.50 87 ASP A N 1
ATOM 700 C CA . ASP A 1 87 ? 5.498 -7.816 4.728 1.00 77.50 87 ASP A CA 1
ATOM 701 C C . ASP A 1 87 ? 4.200 -7.001 4.625 1.00 77.50 87 ASP A C 1
ATOM 703 O O . ASP A 1 87 ? 3.713 -6.462 5.622 1.00 77.50 87 ASP A O 1
ATOM 707 N N . SER A 1 88 ? 3.566 -6.969 3.448 1.00 79.06 88 SER A N 1
ATOM 708 C CA . SER A 1 88 ? 2.250 -6.338 3.281 1.00 79.06 88 SER A CA 1
ATOM 709 C C . SER A 1 88 ? 1.181 -7.034 4.129 1.00 79.06 88 SER A C 1
ATOM 711 O O . SER A 1 88 ? 0.396 -6.362 4.805 1.00 79.06 88 SER A O 1
ATOM 713 N N . LEU A 1 89 ? 1.164 -8.371 4.141 1.00 86.00 89 LEU A N 1
ATOM 714 C CA . LEU A 1 89 ? 0.262 -9.159 4.983 1.00 86.00 89 LEU A CA 1
ATOM 715 C C . LEU A 1 89 ? 0.516 -8.906 6.472 1.00 86.00 89 LEU A C 1
ATOM 717 O O . LEU A 1 89 ? -0.428 -8.635 7.215 1.00 86.00 89 LEU A O 1
ATOM 721 N N . LEU A 1 90 ? 1.779 -8.914 6.898 1.00 86.38 90 LEU A N 1
ATOM 722 C CA . LEU A 1 90 ? 2.174 -8.635 8.274 1.00 86.38 90 LEU A CA 1
ATOM 723 C C . LEU A 1 90 ? 1.718 -7.237 8.705 1.00 86.38 90 LEU A C 1
ATOM 725 O O . LEU A 1 90 ? 1.121 -7.083 9.769 1.00 86.38 90 LEU A O 1
ATOM 729 N N . LYS A 1 91 ? 1.907 -6.219 7.860 1.00 82.44 91 LYS A N 1
ATOM 730 C CA . LYS A 1 91 ? 1.447 -4.849 8.132 1.00 82.44 91 LYS A CA 1
ATOM 731 C C . LYS A 1 91 ? -0.071 -4.749 8.239 1.00 82.44 91 LYS A C 1
ATOM 733 O O . LYS A 1 91 ? -0.561 -3.999 9.086 1.00 82.44 91 LYS A O 1
ATOM 738 N N . MET A 1 92 ? -0.820 -5.498 7.428 1.00 87.75 92 MET A N 1
ATOM 739 C CA . MET A 1 92 ? -2.280 -5.586 7.561 1.00 87.75 92 MET A CA 1
ATOM 740 C C . MET A 1 92 ? -2.683 -6.242 8.889 1.00 87.75 92 MET A C 1
ATOM 742 O O . MET A 1 92 ? -3.540 -5.699 9.588 1.00 87.75 92 MET A O 1
ATOM 746 N N . LEU A 1 93 ? -2.027 -7.340 9.279 1.00 89.44 93 LEU A N 1
ATOM 747 C CA . LEU A 1 93 ? -2.274 -8.029 10.551 1.00 89.44 93 LEU A CA 1
ATOM 748 C C . LEU A 1 93 ? -1.947 -7.142 11.758 1.00 89.44 93 LEU A C 1
ATOM 750 O O 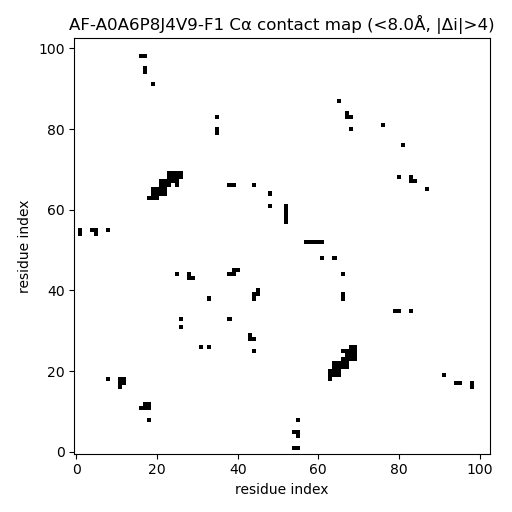. LEU A 1 93 ? -2.781 -6.991 12.647 1.00 89.44 93 LEU A O 1
ATOM 754 N N . MET A 1 94 ? -0.792 -6.471 11.759 1.00 88.25 94 MET A N 1
ATOM 755 C CA . MET A 1 94 ? -0.417 -5.516 12.809 1.00 88.25 94 MET A CA 1
ATOM 756 C C . MET A 1 94 ? -1.407 -4.350 12.905 1.00 88.25 94 MET A C 1
ATOM 758 O O . MET A 1 94 ? -1.703 -3.865 13.996 1.00 88.25 94 MET A O 1
ATOM 762 N N . CYS A 1 95 ? -1.924 -3.878 11.769 1.00 85.56 95 CYS A N 1
ATOM 763 C CA . CYS A 1 95 ? -2.928 -2.822 11.742 1.00 85.56 95 CYS A CA 1
ATOM 764 C C . CYS A 1 95 ? -4.260 -3.286 12.353 1.00 85.56 95 CYS A C 1
ATOM 766 O O . CYS A 1 95 ? -4.881 -2.530 13.101 1.00 85.56 95 CYS A O 1
ATOM 768 N N . ALA A 1 96 ? -4.679 -4.523 12.069 1.00 85.69 96 ALA A N 1
ATOM 769 C CA . ALA A 1 96 ? -5.864 -5.132 12.668 1.00 85.69 96 ALA A CA 1
ATOM 770 C C . ALA A 1 96 ? -5.688 -5.359 14.178 1.00 85.69 96 ALA A C 1
ATOM 772 O O . ALA A 1 96 ? -6.578 -5.015 14.952 1.00 85.69 96 ALA A O 1
ATOM 773 N N . GLN A 1 97 ? -4.526 -5.861 14.602 1.00 88.75 97 GLN A N 1
ATOM 774 C CA . GLN A 1 97 ? -4.201 -6.066 16.012 1.00 88.75 97 GLN A CA 1
ATOM 775 C C . GLN A 1 97 ? -4.249 -4.749 16.797 1.00 88.75 97 GLN A C 1
ATOM 777 O O . GLN A 1 97 ? -4.970 -4.662 17.786 1.00 88.75 97 GLN A O 1
ATOM 782 N N . LYS A 1 98 ? -3.584 -3.693 16.308 1.00 87.62 98 LYS A N 1
ATOM 783 C CA . LYS A 1 98 ? -3.627 -2.364 16.945 1.00 87.62 98 LYS A CA 1
ATOM 784 C C . LYS A 1 98 ? -5.048 -1.825 17.090 1.00 87.62 98 LYS A C 1
ATOM 786 O O . LYS A 1 98 ? -5.365 -1.207 18.098 1.00 87.62 98 LYS A O 1
ATOM 791 N N . TYR A 1 99 ? -5.902 -2.049 16.091 1.00 85.25 99 TYR A N 1
ATOM 792 C CA . TYR A 1 99 ? -7.303 -1.637 16.160 1.00 85.25 99 TYR A CA 1
ATOM 793 C C . TYR A 1 99 ? -8.067 -2.385 17.260 1.00 85.25 99 TYR A C 1
ATOM 795 O O . TYR A 1 99 ? -8.807 -1.756 18.014 1.00 85.25 99 TYR A O 1
ATOM 803 N N . LEU A 1 100 ? -7.865 -3.702 17.376 1.00 88.44 100 LEU A N 1
ATOM 804 C CA . LEU A 1 100 ? -8.487 -4.528 18.415 1.00 88.44 100 LEU A CA 1
ATOM 805 C C . LEU A 1 100 ? -8.001 -4.164 19.826 1.00 88.44 100 LEU A C 1
ATOM 807 O O . LEU A 1 100 ? -8.810 -4.159 20.743 1.00 88.44 100 LEU A O 1
ATOM 811 N N . GLU A 1 101 ? -6.718 -3.836 19.988 1.00 89.94 101 GLU A N 1
ATOM 812 C CA . GLU A 1 101 ? -6.118 -3.433 21.272 1.00 89.94 101 GLU A CA 1
ATOM 813 C C . GLU A 1 101 ? -6.500 -2.006 21.703 1.00 89.94 101 GLU A C 1
ATOM 815 O O . GLU A 1 101 ? -6.466 -1.686 22.886 1.00 89.94 101 GLU A O 1
ATOM 820 N N . SER A 1 102 ? -6.855 -1.131 20.755 1.00 76.06 102 SER A N 1
ATOM 821 C CA . SER A 1 102 ? -7.249 0.264 21.020 1.00 76.06 102 SER A CA 1
ATOM 822 C C . SER A 1 102 ? -8.715 0.448 21.445 1.00 76.06 102 SER A C 1
ATOM 824 O O . SER A 1 102 ? -9.196 1.582 21.507 1.00 76.06 102 SER A O 1
ATOM 826 N N . LYS A 1 103 ? -9.431 -0.654 21.678 1.00 54.00 103 LYS A N 1
ATOM 827 C CA . LYS A 1 103 ? -10.872 -0.718 21.932 1.00 54.00 103 LYS A CA 1
ATOM 828 C C . LYS A 1 103 ? -11.151 -1.237 23.336 1.00 54.00 103 LYS A C 1
ATOM 830 O O . LYS A 1 103 ? -12.111 -0.717 23.943 1.00 54.00 103 LYS A O 1
#

Secondary structure (DSSP, 8-state):
-HHHHHHHHHHHHHTT----EEE--THHHH-TT--HHHHTT-HHHHHHHHHHHHHH-TT--GGGEEE----SS--S--HHHHHHHHHHHHHHHHHHHHHHHT-

Solvent-accessible surface area (backbone atoms only — not comparable to full-atom values): 6296 Å² total; per-residue (Å²): 115,57,70,59,55,31,53,51,52,52,57,38,48,75,70,71,42,90,77,75,43,75,41,67,55,43,39,82,78,66,44,88,84,63,53,74,87,47,51,83,71,31,67,67,53,52,48,54,52,52,51,50,31,66,66,60,32,98,86,57,56,79,90,37,53,45,76,35,77,60,71,87,82,56,92,63,91,50,69,69,60,51,49,51,55,52,50,52,50,49,53,51,51,52,53,52,49,53,56,64,74,75,108

pLDDT: mean 79.17, std 11.37, range [49.62, 91.0]

Radius of gyration: 14.9 Å; Cα contacts (8 Å, |Δi|>4): 75; chains: 1; bounding box: 32×34×38 Å

Sequence (103 aa):
MWRKLRSVYTAVTNRGIPAKILLMKIDLVLGDNESIENIHKNKKVRHVKQVIQKELGCGVNEGDMFPIKNYVHHVEFDVDMDILLLDSLLKMLMCAQKYLESK

Foldseek 3Di:
DLVVVLVVVCVCVVVVHDAAAEAEQCCVVVPPPDALVCCLVDPSNVVVLVVNCVSNDDPDDSVRYAYAYDCPPPPDDDVRNVCSVVVVVVVVVVSVVVSVVVD

Nearest PDB structures (foldseek):
  2dbi-assembly1_A  TM=4.816E-01  e=7.090E+00  Escherichia coli
  8zds-assembly1_E  TM=3.574E-01  e=7.090E+00  Salmonella enterica subsp. enterica serovar Typhimurium

Mean predicted aligned error: 9.27 Å

Organism: Actinia tenebrosa (NCBI:txid6105)